Protein AF-H6WD16-F1 (afdb_monomer)

Mean predicted aligned error: 9.78 Å

Foldseek 3Di:
DDDDDDDPDDPPDDDDDDQPCVPPVDVPDDDDPPDDDDDDDDDDDPPDDPSRD

Secondary structure (DSSP, 8-state):
----------TT---S---THHHH--TTPPPPTTSPP------PPTT--GGG-

Organism: NCBI:txid983244

Structure (mmCIF, N/CA/C/O backbone):
data_AF-H6WD16-F1
#
_entry.id   AF-H6WD16-F1
#
loop_
_atom_site.group_PDB
_atom_site.id
_atom_site.type_symbol
_atom_site.label_atom_id
_atom_site.label_alt_id
_atom_site.label_comp_id
_atom_site.label_asym_id
_atom_site.label_entity_id
_atom_site.label_seq_id
_atom_site.pdbx_PDB_ins_code
_atom_site.Cartn_x
_atom_site.Cartn_y
_atom_site.Cartn_z
_atom_site.occupancy
_atom_site.B_i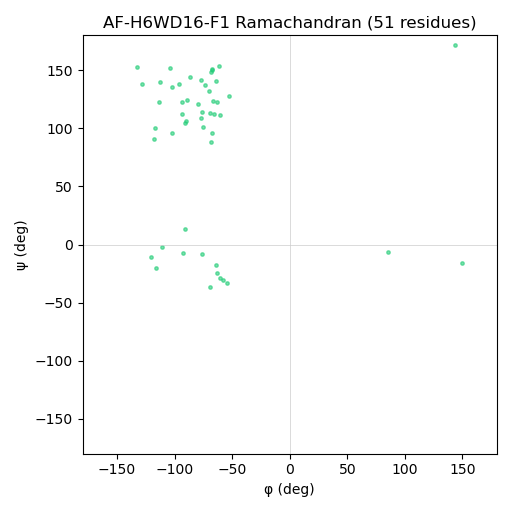so_or_equiv
_atom_site.auth_seq_id
_atom_site.auth_comp_id
_atom_site.auth_asym_id
_atom_site.auth_atom_id
_atom_site.pdbx_PDB_model_num
ATOM 1 N N . MET A 1 1 ? 1.975 45.345 -19.213 1.00 49.62 1 MET A N 1
ATOM 2 C CA . MET A 1 1 ? 0.822 44.424 -19.268 1.00 49.62 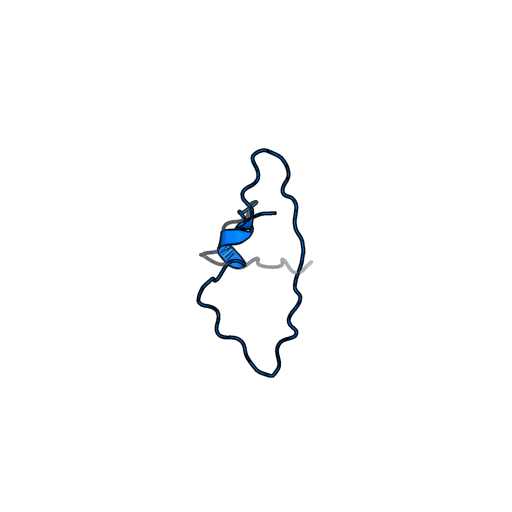1 MET A CA 1
ATOM 3 C C . MET A 1 1 ? 1.322 43.060 -18.837 1.00 49.62 1 MET A C 1
ATOM 5 O O . MET A 1 1 ? 2.238 42.555 -19.471 1.00 49.62 1 MET A O 1
ATOM 9 N N . SER A 1 2 ? 0.839 42.537 -17.711 1.00 51.94 2 SER A N 1
ATOM 10 C CA . SER A 1 2 ? 1.250 41.217 -17.215 1.00 51.94 2 SER A CA 1
ATOM 11 C C . SER A 1 2 ? 0.614 40.126 -18.078 1.00 51.94 2 SER A C 1
ATOM 13 O O . SER A 1 2 ? -0.568 40.261 -18.402 1.00 51.94 2 SER A O 1
ATOM 15 N N . PRO A 1 3 ? 1.341 39.065 -18.464 1.00 62.91 3 PRO A N 1
ATOM 16 C CA . PRO A 1 3 ? 0.728 37.960 -19.183 1.00 62.91 3 PRO A CA 1
ATOM 17 C C . PRO A 1 3 ? -0.249 37.247 -18.240 1.00 62.91 3 PRO A C 1
ATOM 19 O O . PRO A 1 3 ? 0.117 36.846 -17.136 1.00 62.91 3 PRO A O 1
ATOM 22 N N . GLN A 1 4 ? -1.511 37.145 -18.651 1.00 57.62 4 GLN A N 1
ATOM 23 C CA . GLN A 1 4 ? -2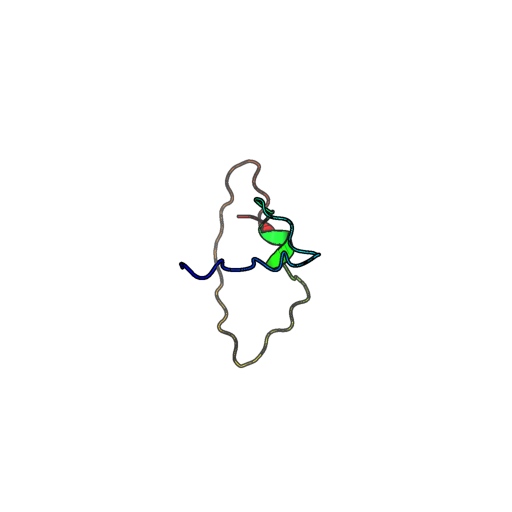.504 36.324 -17.968 1.00 57.62 4 GLN A CA 1
ATOM 24 C C . GLN A 1 4 ? -2.223 34.863 -18.330 1.00 57.62 4 GLN A C 1
ATOM 26 O O . GLN A 1 4 ? -2.325 34.476 -19.491 1.00 57.62 4 GLN A O 1
ATOM 31 N N . THR A 1 5 ? -1.819 34.064 -17.344 1.00 64.50 5 THR A N 1
ATOM 32 C CA . THR A 1 5 ? -1.667 32.616 -17.505 1.00 64.50 5 THR A CA 1
ATOM 33 C C . THR A 1 5 ? -3.050 31.990 -17.664 1.00 64.50 5 THR A C 1
ATOM 35 O O . THR A 1 5 ? -3.850 32.002 -16.729 1.00 64.50 5 THR A O 1
ATOM 38 N N . GLU A 1 6 ? -3.342 31.440 -18.839 1.00 62.19 6 GLU A N 1
ATOM 39 C CA . GLU A 1 6 ? -4.564 30.673 -19.079 1.00 62.19 6 GLU A CA 1
ATOM 40 C C . GLU A 1 6 ? -4.430 29.268 -18.475 1.00 62.19 6 GLU A C 1
ATOM 42 O O . GLU A 1 6 ? -3.698 28.411 -18.973 1.00 62.19 6 GLU A O 1
ATOM 47 N N . THR A 1 7 ? -5.156 29.007 -17.389 1.00 63.97 7 THR A N 1
ATOM 48 C CA . THR A 1 7 ? -5.278 27.659 -16.825 1.00 63.97 7 THR A CA 1
ATOM 49 C C . THR A 1 7 ? -6.220 26.834 -17.702 1.00 63.97 7 THR A C 1
ATOM 51 O O . THR A 1 7 ? -7.441 26.944 -17.593 1.00 63.97 7 THR A O 1
ATOM 54 N N . LYS A 1 8 ? -5.674 25.961 -18.557 1.00 63.22 8 LYS A N 1
ATOM 55 C CA . LYS A 1 8 ? -6.452 24.872 -19.170 1.00 63.22 8 LYS A CA 1
ATOM 56 C C . LYS A 1 8 ? -6.843 23.880 -18.074 1.00 63.22 8 LYS A C 1
ATOM 58 O O . LYS A 1 8 ? -6.056 23.012 -17.706 1.00 63.22 8 LYS A O 1
ATOM 63 N N . ALA A 1 9 ? -8.052 24.017 -17.534 1.00 60.81 9 ALA A N 1
ATOM 64 C CA . ALA A 1 9 ? -8.625 23.019 -16.642 1.00 60.81 9 ALA A CA 1
ATOM 65 C C . ALA A 1 9 ? -8.744 21.688 -17.403 1.00 60.81 9 ALA A C 1
ATOM 67 O O . ALA A 1 9 ? -9.499 21.570 -18.368 1.00 60.81 9 ALA A O 1
ATOM 68 N N . PHE A 1 10 ? -7.948 20.697 -17.003 1.00 62.56 10 PHE A N 1
ATOM 69 C CA . PHE A 1 10 ? -7.984 19.358 -17.575 1.00 62.56 10 PHE A CA 1
ATOM 70 C C . PHE A 1 10 ? -9.338 18.720 -17.234 1.00 62.56 10 PHE A C 1
ATOM 72 O O . PHE A 1 10 ? -9.635 18.467 -16.064 1.00 62.56 10 PHE A O 1
ATOM 79 N N . VAL A 1 11 ? -10.179 18.498 -18.247 1.00 58.66 11 VAL A N 1
ATOM 80 C CA . VAL A 1 11 ? -11.515 17.902 -18.108 1.00 58.66 11 VAL A CA 1
ATOM 81 C C . VAL A 1 11 ? -11.341 16.433 -17.701 1.00 58.66 11 VAL A C 1
ATOM 83 O O . VAL A 1 11 ? -11.189 15.560 -18.544 1.00 58.66 11 VAL A O 1
ATOM 86 N N . GLY A 1 12 ? -11.250 16.165 -16.397 1.00 67.25 12 GLY A N 1
ATOM 87 C CA . GLY A 1 12 ? -11.029 14.817 -15.855 1.00 67.25 12 GLY A CA 1
ATOM 88 C C . GLY A 1 12 ? -10.264 14.767 -14.530 1.00 67.25 12 GLY A C 1
ATOM 89 O O . GLY A 1 12 ? -10.322 13.756 -13.832 1.00 67.25 12 GLY A O 1
ATOM 90 N N . PHE A 1 13 ? -9.585 15.848 -14.131 1.00 80.25 13 PHE A N 1
ATOM 91 C CA . PHE A 1 13 ? -8.922 15.906 -12.828 1.00 80.25 13 PHE A CA 1
ATOM 92 C C . PHE A 1 13 ? -9.872 16.457 -11.759 1.00 80.25 13 PHE A C 1
ATOM 94 O O . PHE A 1 13 ? -10.153 17.654 -11.712 1.00 80.25 13 PHE A O 1
ATOM 101 N N . LYS A 1 14 ? -10.363 15.579 -10.878 1.00 81.12 14 LYS A N 1
ATOM 102 C CA . LYS A 1 14 ? -11.090 15.979 -9.666 1.00 81.12 14 LYS A CA 1
ATOM 103 C C . LYS A 1 14 ? -10.111 16.061 -8.496 1.00 81.12 14 LYS A C 1
ATOM 105 O O . LYS A 1 14 ? -9.585 15.033 -8.065 1.00 81.12 14 LYS A O 1
ATOM 110 N N . ALA A 1 15 ? -9.876 17.279 -8.013 1.00 86.06 15 ALA A N 1
ATOM 111 C CA . ALA A 1 15 ? -9.067 17.539 -6.826 1.00 86.06 15 ALA A CA 1
ATOM 112 C C . ALA A 1 15 ? -9.759 17.016 -5.551 1.00 86.06 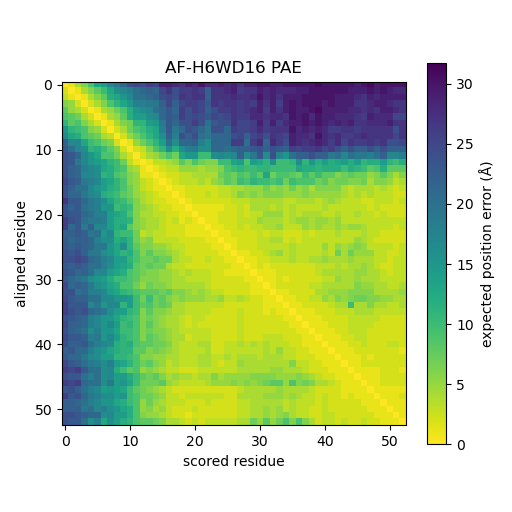15 ALA A C 1
ATOM 114 O O . ALA A 1 15 ? -10.989 16.973 -5.481 1.00 86.06 15 ALA A O 1
ATOM 115 N N . GLY A 1 16 ? -8.965 16.628 -4.552 1.00 90.56 16 GLY A N 1
ATOM 116 C CA . GLY A 1 16 ? -9.434 16.093 -3.271 1.00 90.56 16 GLY A CA 1
ATOM 117 C C . GLY A 1 16 ? -8.529 14.981 -2.739 1.00 90.56 16 GLY A C 1
ATOM 118 O O . GLY A 1 16 ? -7.622 14.527 -3.437 1.00 90.56 16 GLY A O 1
ATOM 119 N N . VAL A 1 17 ? -8.788 14.551 -1.504 1.00 90.62 17 VAL A N 1
ATOM 120 C CA . VAL A 1 17 ? -8.141 13.377 -0.897 1.00 90.62 17 VAL A CA 1
ATOM 121 C C . VAL A 1 17 ? -8.781 12.109 -1.463 1.00 90.62 17 VAL A C 1
ATOM 123 O O . VAL A 1 17 ? -9.990 12.076 -1.699 1.00 90.62 17 VAL A O 1
ATOM 126 N N . LYS A 1 18 ? -7.962 11.089 -1.713 1.00 89.62 18 LYS A N 1
ATOM 127 C CA . LYS A 1 18 ? -8.384 9.772 -2.197 1.00 89.62 18 LYS A CA 1
ATOM 128 C C . LYS A 1 18 ? -7.706 8.698 -1.362 1.00 89.62 18 LYS A C 1
ATOM 130 O O . LYS A 1 18 ? -6.600 8.928 -0.874 1.00 89.62 18 LYS A O 1
ATOM 135 N N . ASP A 1 19 ? -8.356 7.549 -1.263 1.00 90.00 19 ASP A N 1
ATOM 136 C CA . ASP A 1 19 ? -7.785 6.370 -0.621 1.00 90.00 19 ASP A CA 1
ATOM 137 C C . ASP A 1 19 ? -6.549 5.894 -1.401 1.00 90.00 19 ASP A C 1
ATOM 139 O O . ASP A 1 19 ? -6.521 5.948 -2.638 1.00 90.00 19 ASP A O 1
ATOM 143 N N . TYR A 1 20 ? -5.508 5.462 -0.688 1.00 90.00 20 TYR A N 1
ATOM 144 C CA . TYR A 1 20 ? -4.210 5.121 -1.274 1.00 90.00 20 TYR A CA 1
ATOM 145 C C . TYR A 1 20 ? -4.313 3.846 -2.120 1.00 90.00 20 TYR A C 1
ATOM 147 O O . TYR A 1 20 ? -3.744 3.755 -3.216 1.00 90.00 20 TYR A O 1
ATOM 155 N N . LYS A 1 21 ? -5.135 2.889 -1.678 1.00 90.69 21 LYS A N 1
ATOM 156 C CA . LYS A 1 21 ? -5.403 1.636 -2.398 1.00 90.69 21 LYS A CA 1
ATOM 157 C C . LYS A 1 21 ? -5.886 1.857 -3.826 1.00 90.69 21 LYS A C 1
ATOM 159 O O . LYS A 1 21 ? -5.537 1.070 -4.700 1.00 90.69 21 LYS A O 1
ATOM 164 N N . LEU A 1 22 ? -6.627 2.938 -4.091 1.00 88.25 22 LEU A N 1
ATOM 165 C CA . LEU A 1 22 ? -7.181 3.223 -5.421 1.00 88.25 22 LEU A CA 1
ATOM 166 C C . LEU A 1 22 ? -6.109 3.388 -6.501 1.00 88.25 22 LEU A C 1
ATOM 168 O O . LEU A 1 22 ? -6.389 3.138 -7.671 1.00 88.25 22 LEU A O 1
ATOM 172 N N . THR A 1 23 ? -4.908 3.835 -6.133 1.00 89.81 23 THR A N 1
ATOM 173 C CA . THR A 1 23 ? -3.825 4.081 -7.095 1.00 89.81 23 THR A CA 1
ATOM 174 C C . THR A 1 23 ? -2.609 3.193 -6.889 1.00 89.81 23 THR A C 1
ATOM 176 O O . THR A 1 23 ? -1.825 3.047 -7.823 1.00 89.81 23 THR A O 1
ATOM 179 N N . TYR A 1 24 ? -2.435 2.606 -5.703 1.00 90.94 24 TYR A N 1
ATOM 180 C CA . TYR A 1 24 ? -1.191 1.923 -5.335 1.00 90.94 24 TYR A CA 1
ATOM 181 C C . TYR A 1 24 ? -1.352 0.440 -4.981 1.00 90.94 24 TYR A C 1
ATOM 183 O O . TYR A 1 24 ? -0.348 -0.264 -4.902 1.00 90.94 24 TYR A O 1
ATOM 191 N N . TYR A 1 25 ? -2.578 -0.068 -4.820 1.00 92.75 25 TYR A N 1
ATOM 192 C CA . TYR A 1 25 ? -2.810 -1.486 -4.551 1.00 92.75 25 TYR A CA 1
ATOM 193 C C . TYR A 1 25 ? -3.273 -2.203 -5.814 1.00 92.75 25 TYR A C 1
ATOM 195 O O . TYR A 1 25 ? -4.449 -2.197 -6.173 1.00 92.75 25 TYR A O 1
ATOM 203 N N . THR A 1 26 ? -2.319 -2.812 -6.511 1.00 94.94 26 THR A N 1
ATOM 204 C CA . THR A 1 26 ? -2.583 -3.630 -7.698 1.00 94.94 26 THR A CA 1
ATOM 205 C C . THR A 1 26 ? -2.127 -5.060 -7.410 1.00 94.94 26 THR A C 1
ATOM 207 O O . THR A 1 26 ? -0.949 -5.363 -7.610 1.00 94.94 26 THR A O 1
ATOM 210 N N . PRO A 1 27 ? -3.017 -5.929 -6.891 1.00 91.62 27 PRO A N 1
ATOM 211 C CA . PRO A 1 27 ? -2.643 -7.287 -6.496 1.00 91.62 27 PRO A CA 1
ATOM 212 C C . PRO A 1 27 ? -2.162 -8.139 -7.680 1.00 91.62 27 PRO A C 1
ATOM 214 O O . PRO A 1 27 ? -1.358 -9.046 -7.493 1.00 91.62 27 PRO A O 1
ATOM 217 N N . GLU 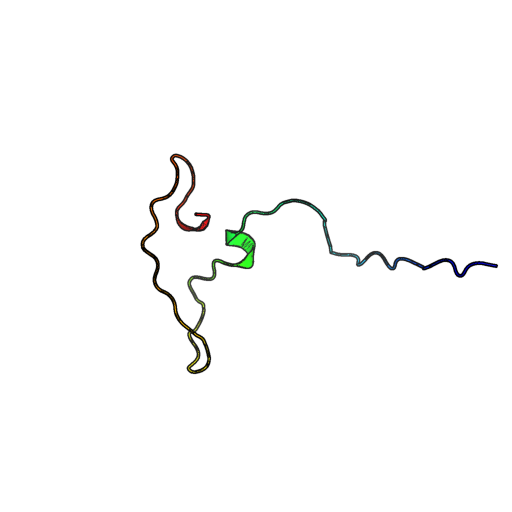A 1 28 ? -2.582 -7.805 -8.901 1.00 95.19 28 GLU A N 1
ATOM 218 C CA . GLU A 1 28 ? -2.162 -8.462 -10.141 1.00 95.19 28 GLU A CA 1
ATOM 219 C C . GLU A 1 28 ? -0.933 -7.805 -10.798 1.00 95.19 28 GLU A C 1
ATOM 221 O O . GLU A 1 28 ? -0.644 -8.068 -11.967 1.00 95.19 28 GLU A O 1
ATOM 226 N N . TYR A 1 29 ? -0.208 -6.924 -10.097 1.00 93.56 29 TYR A N 1
ATOM 227 C CA . TYR A 1 29 ? 1.000 -6.315 -10.652 1.00 93.56 29 TYR A CA 1
ATOM 228 C C . TYR A 1 29 ? 2.080 -7.369 -10.930 1.00 93.56 29 TYR A C 1
ATOM 230 O O . TYR A 1 29 ? 2.548 -8.066 -10.029 1.00 93.56 29 TYR A O 1
ATOM 238 N N . GLU A 1 30 ? 2.528 -7.435 -12.183 1.00 96.50 30 GLU A N 1
ATOM 239 C CA . GLU A 1 30 ? 3.622 -8.310 -12.591 1.00 96.50 30 GLU A CA 1
ATOM 240 C C . GLU A 1 30 ? 4.977 -7.696 -12.216 1.00 96.50 30 GLU A C 1
ATOM 242 O O . GLU A 1 30 ? 5.343 -6.600 -12.660 1.00 96.50 30 GLU A O 1
ATOM 247 N N . THR A 1 31 ? 5.749 -8.419 -11.403 1.00 94.94 31 THR A N 1
ATOM 248 C CA . THR A 1 31 ? 7.085 -7.987 -10.998 1.00 94.94 31 THR A CA 1
ATOM 249 C C . THR A 1 31 ? 8.053 -8.046 -12.177 1.00 94.94 31 THR A C 1
ATOM 251 O O . THR A 1 31 ? 8.147 -9.027 -12.910 1.00 94.94 31 THR A O 1
ATOM 254 N N . LYS A 1 32 ? 8.812 -6.964 -12.360 1.00 96.44 32 LYS A N 1
ATOM 255 C CA . LYS A 1 32 ? 9.840 -6.848 -13.402 1.00 96.44 32 LYS A CA 1
ATOM 256 C C . LYS A 1 32 ? 11.236 -7.006 -12.792 1.00 96.44 32 LYS A C 1
ATOM 258 O O . LYS A 1 32 ? 11.449 -6.594 -11.656 1.00 96.44 32 LYS A O 1
ATOM 263 N N . PRO A 1 33 ? 12.236 -7.491 -13.541 1.00 95.88 33 PRO A N 1
ATOM 264 C CA . PRO A 1 33 ? 13.596 -7.657 -13.016 1.00 95.88 33 PRO A CA 1
ATOM 265 C C . PRO A 1 33 ? 14.277 -6.332 -12.634 1.00 95.88 33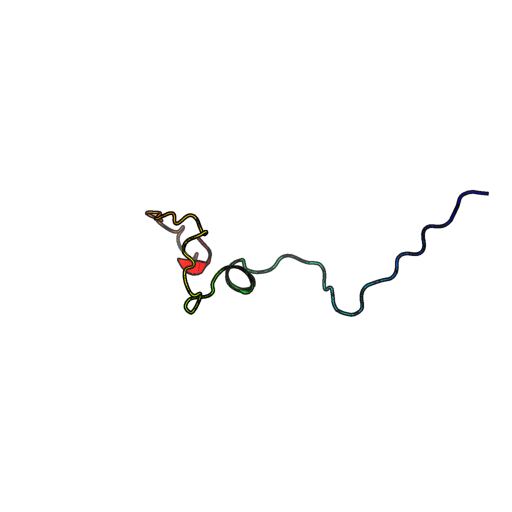 PRO A C 1
ATOM 267 O O . PRO A 1 33 ? 15.265 -6.333 -11.909 1.00 95.88 33 PRO A O 1
ATOM 270 N N . THR A 1 34 ? 13.765 -5.198 -13.118 1.00 97.12 34 THR A N 1
ATOM 271 C CA . THR A 1 34 ? 14.304 -3.862 -12.836 1.00 97.12 34 THR A CA 1
ATOM 272 C C . THR A 1 34 ? 13.649 -3.175 -11.640 1.00 97.12 34 THR A C 1
ATOM 274 O O . THR A 1 34 ? 14.079 -2.078 -11.286 1.00 97.12 34 THR A O 1
ATOM 277 N N . VAL A 1 35 ? 12.585 -3.744 -11.053 1.00 95.12 35 VAL A N 1
ATOM 278 C CA . VAL A 1 35 ? 11.938 -3.130 -9.884 1.00 95.12 35 VAL A CA 1
ATOM 279 C C . VAL A 1 35 ? 12.615 -3.566 -8.596 1.00 95.12 35 VAL A C 1
ATOM 281 O O . VAL A 1 35 ? 13.061 -4.701 -8.452 1.00 95.12 35 VAL A O 1
ATOM 284 N N . ILE A 1 36 ? 12.676 -2.642 -7.643 1.00 97.25 36 ILE A N 1
ATOM 285 C CA . ILE A 1 36 ? 13.190 -2.910 -6.305 1.00 97.25 36 ILE A CA 1
ATOM 286 C C . ILE A 1 36 ? 12.014 -3.371 -5.447 1.00 97.25 36 ILE A C 1
ATOM 288 O O . ILE A 1 36 ? 11.006 -2.672 -5.347 1.00 97.25 36 ILE A O 1
ATOM 292 N N . LEU A 1 37 ? 12.148 -4.547 -4.837 1.00 96.00 37 LEU A N 1
ATOM 293 C CA . LEU A 1 37 ? 11.147 -5.112 -3.938 1.00 96.00 37 LEU A CA 1
ATOM 294 C C . LEU A 1 37 ? 11.503 -4.790 -2.487 1.00 96.00 37 LEU A C 1
ATOM 296 O O . LEU A 1 37 ? 12.657 -4.911 -2.077 1.00 96.00 37 LEU A O 1
ATOM 300 N N . ALA A 1 38 ? 10.493 -4.424 -1.705 1.00 95.44 38 ALA A N 1
ATOM 301 C CA . ALA A 1 38 ? 10.595 -4.249 -0.265 1.00 95.44 38 ALA A CA 1
ATOM 302 C C . ALA A 1 38 ? 9.488 -5.058 0.416 1.00 95.44 38 ALA A C 1
ATOM 304 O O . ALA A 1 38 ? 8.351 -5.079 -0.050 1.00 95.44 38 ALA A O 1
ATOM 305 N N . ALA A 1 39 ? 9.829 -5.728 1.514 1.00 95.88 39 ALA A N 1
ATOM 306 C CA . ALA A 1 39 ? 8.880 -6.456 2.343 1.00 95.88 39 ALA A CA 1
ATOM 307 C C . ALA A 1 39 ? 8.788 -5.762 3.701 1.00 95.88 39 ALA A C 1
ATOM 309 O O . ALA A 1 39 ? 9.796 -5.598 4.390 1.00 95.88 39 ALA A O 1
ATOM 310 N N . PHE A 1 40 ? 7.580 -5.356 4.081 1.00 94.69 40 PHE A N 1
ATOM 311 C CA . PHE A 1 40 ? 7.324 -4.658 5.334 1.00 94.69 40 PHE A CA 1
ATOM 312 C C . PHE A 1 40 ? 6.493 -5.534 6.266 1.00 94.69 40 PHE A C 1
ATOM 314 O O . PHE A 1 40 ? 5.542 -6.189 5.844 1.00 94.69 40 PHE A O 1
ATOM 321 N N . ARG A 1 41 ? 6.828 -5.513 7.557 1.00 96.69 41 ARG A N 1
ATOM 322 C CA . ARG A 1 41 ? 5.932 -5.994 8.610 1.00 96.69 41 ARG A CA 1
ATOM 323 C C . ARG A 1 41 ? 5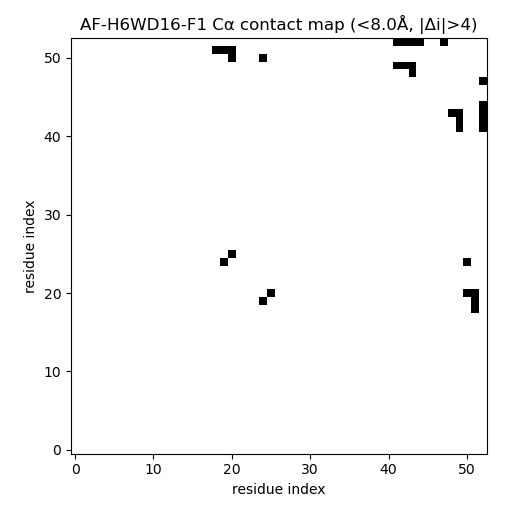.099 -4.808 9.082 1.00 96.69 41 ARG A C 1
ATOM 325 O O . ARG A 1 41 ? 5.611 -3.960 9.806 1.00 96.69 41 ARG A O 1
ATOM 332 N N . VAL A 1 42 ? 3.836 -4.766 8.676 1.00 93.94 42 VAL A N 1
ATOM 333 C CA . VAL A 1 42 ? 2.903 -3.690 9.031 1.00 93.94 42 VAL A CA 1
ATOM 334 C C . VAL A 1 42 ? 1.961 -4.169 10.138 1.00 93.94 42 VAL A C 1
ATOM 336 O O . VAL A 1 42 ? 1.439 -5.280 10.072 1.00 93.94 42 VAL A O 1
ATOM 339 N N . THR A 1 43 ? 1.741 -3.326 11.149 1.00 96.50 43 THR A N 1
ATOM 340 C CA . THR A 1 43 ? 0.661 -3.485 12.135 1.00 96.50 43 THR A CA 1
ATOM 341 C C . THR A 1 43 ? -0.270 -2.281 11.979 1.00 96.50 43 THR A C 1
ATOM 343 O O . THR A 1 43 ? 0.081 -1.204 12.465 1.00 96.50 43 THR A O 1
ATOM 346 N N . PRO A 1 44 ? -1.414 -2.423 11.286 1.00 95.25 44 PRO A N 1
ATOM 347 C CA . PRO A 1 44 ? -2.326 -1.309 11.052 1.00 95.25 44 PRO A CA 1
ATOM 348 C C . PRO A 1 44 ? -2.879 -0.731 12.353 1.00 95.25 44 PRO A C 1
ATOM 350 O O . PRO A 1 44 ? -3.020 -1.430 13.362 1.00 95.25 44 PRO A O 1
ATOM 353 N N . GLN A 1 45 ? -3.249 0.548 12.315 1.00 96.06 45 GLN A N 1
ATOM 354 C CA . GLN A 1 45 ? -4.040 1.134 13.391 1.00 96.06 45 GLN A CA 1
ATOM 355 C C . GLN A 1 45 ? -5.450 0.512 13.411 1.00 96.06 45 GLN A C 1
ATOM 357 O O . GLN A 1 45 ? -5.959 0.116 12.359 1.00 96.06 45 GLN A O 1
ATOM 362 N N . PRO A 1 46 ? -6.118 0.428 14.577 1.00 96.44 46 PRO A N 1
ATOM 363 C CA . PRO A 1 46 ? -7.487 -0.074 14.653 1.00 96.44 46 PRO A CA 1
ATOM 364 C C . PRO A 1 46 ? -8.424 0.659 13.683 1.00 96.44 46 PRO A C 1
ATOM 366 O O . PRO A 1 46 ? -8.483 1.885 13.678 1.00 96.44 46 PRO A O 1
ATOM 369 N N . GLY A 1 47 ? -9.163 -0.096 12.866 1.00 95.06 47 GLY A N 1
ATOM 370 C CA . GLY A 1 47 ? -10.093 0.451 11.870 1.00 95.06 47 GLY A CA 1
ATOM 371 C C . GLY A 1 47 ? -9.465 0.817 10.520 1.00 95.06 47 GLY A C 1
ATOM 372 O O . GLY A 1 47 ? -10.211 1.109 9.589 1.00 95.06 47 GLY A O 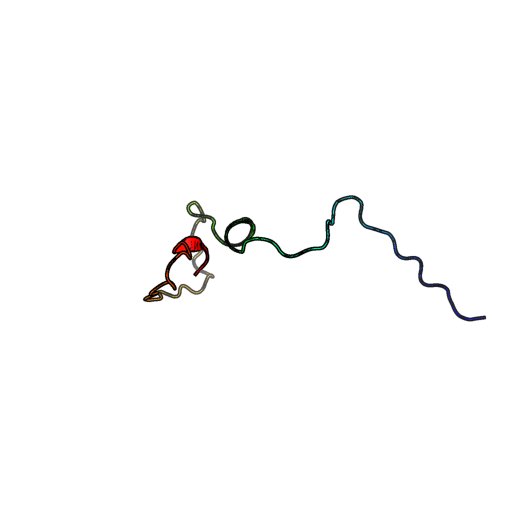1
ATOM 373 N N . VAL A 1 48 ? -8.136 0.753 10.381 1.00 95.00 48 VAL A N 1
ATOM 374 C CA . VAL A 1 48 ? -7.451 0.925 9.091 1.00 95.00 48 VAL A CA 1
ATOM 375 C C . VAL A 1 48 ? -7.240 -0.450 8.450 1.00 95.00 48 VAL A C 1
ATOM 377 O O . VAL A 1 48 ? -6.629 -1.322 9.079 1.00 95.00 48 VAL A O 1
ATOM 380 N N . PRO A 1 49 ? -7.743 -0.690 7.225 1.00 94.31 49 PRO A N 1
ATOM 381 C CA . PRO A 1 49 ? -7.497 -1.948 6.536 1.00 94.31 49 PRO A CA 1
ATOM 382 C C . PRO A 1 49 ? -6.013 -2.061 6.138 1.00 94.31 49 PRO A C 1
ATOM 384 O O . PRO A 1 49 ? -5.386 -1.047 5.834 1.00 94.31 49 PRO A O 1
ATOM 387 N N . PRO A 1 50 ? -5.435 -3.275 6.090 1.00 91.44 50 PRO A N 1
ATOM 388 C CA . PRO A 1 50 ? -4.015 -3.458 5.786 1.00 91.44 50 PRO A CA 1
ATOM 389 C C . PRO A 1 50 ? -3.562 -2.885 4.440 1.00 91.44 50 PRO A C 1
ATOM 391 O O . PRO A 1 50 ? -2.417 -2.472 4.322 1.00 91.44 50 PRO A O 1
ATOM 394 N N . GLU A 1 51 ? -4.433 -2.846 3.427 1.00 93.19 51 GLU A N 1
ATOM 395 C CA . GLU A 1 51 ? -4.072 -2.316 2.103 1.00 93.19 51 GLU A CA 1
ATOM 396 C C . GLU A 1 51 ? -3.998 -0.777 2.045 1.00 93.19 51 GLU A C 1
ATOM 398 O O . GLU A 1 51 ? -3.574 -0.235 1.027 1.00 93.19 51 GLU A O 1
ATOM 403 N N . GLU A 1 52 ? -4.418 -0.085 3.111 1.00 91.81 52 GLU A N 1
ATOM 404 C CA . GLU A 1 52 ? -4.347 1.380 3.266 1.00 91.81 52 GLU A CA 1
ATOM 405 C C . GLU A 1 52 ? -3.324 1.815 4.330 1.00 91.81 52 GLU A C 1
ATOM 407 O O . GLU A 1 52 ? -3.187 3.011 4.597 1.00 91.81 52 GLU A O 1
ATOM 412 N N . ALA A 1 53 ? -2.675 0.853 4.994 1.00 89.44 53 ALA A N 1
ATOM 413 C CA . ALA A 1 53 ? -1.840 1.066 6.176 1.00 89.44 53 ALA A CA 1
ATOM 414 C C . ALA A 1 53 ? -0.354 1.270 5.856 1.00 89.44 53 ALA A C 1
ATOM 416 O O . ALA A 1 53 ? 0.139 0.703 4.855 1.00 89.44 53 ALA A O 1
#

Sequence (53 aa):
MSPQTETKAFVGFKAGVKDYKLTYYTPEYETKPTVILAAFRVTPQPGVPPEEA

Solvent-accessible surface area (backbone atoms only — not comparable to full-atom values): 4112 Å² total; per-residue (Å²): 135,82,85,80,81,80,80,80,77,62,93,83,73,78,87,78,91,73,71,60,36,83,81,70,61,58,93,83,64,79,87,53,96,86,60,87,85,82,88,82,93,81,80,56,59,93,94,48,56,71,76,69,94

InterPro domains:
  IPR033966 RuBisCO [PTHR42704] (1-53)
  IPR036422 RuBisCO large subunit, N-terminal domain superfamily [G3DSA:3.30.70.150] (9-53)
  IPR036422 RuBisCO large subunit, N-terminal domain superfamily [SSF54966] (11-53)

Radius of gyration: 18.95 Å; Cα contacts (8 Å, |Δi|>4): 16; chains: 1; bounding box: 26×53×34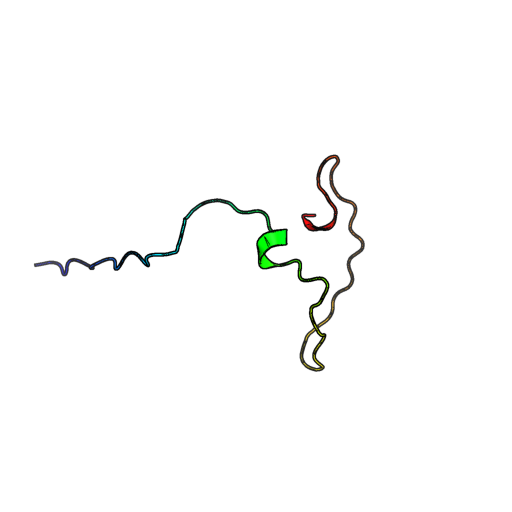 Å

pLDDT: mean 85.5, std 14.19, range [49.62, 97.25]